Protein AF-A0A6C0U4X5-F1 (afdb_monomer)

Mean predicted aligned error: 3.73 Å

Sequence (97 aa):
MMIAQHCIDEAVTAVKRETVSPAAHRLLDYLLTNEAALTHEIARDCAIGNISAAANLVRPALQRHGLAIVADLPKPQIKNRFGELSMSHEWRLVRTR

Secondary structure (DSSP, 8-state):
--HHHHHHHHHHHHHHHH---HHHHHHHHHHHH-S-EEHHHHHHHHT-S-HHHHHHHHHHHHHHTTEEEEEE--SSPPB-TTSPBP-PPEEEEEE--

pLDDT: mean 92.97, std 8.02, range [54.34, 98.31]

Foldseek 3Di:
DPVVLVLLVVLLVVLCVVFPDLLLNLLSVVQSVDQKDKPVVSCVPSVHPDSPVSQVRSAVSQVVSQKHKDWAQD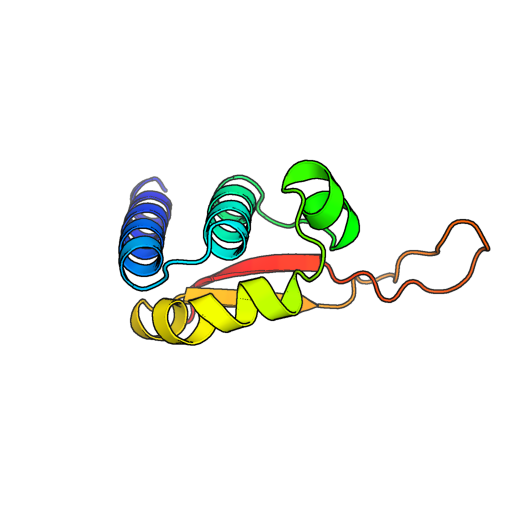VVFDADPVRHGDPITMIHIDGHD

Solvent-accessible surface area (backbone atoms only — not comparable to full-atom values): 5612 Å² total; per-residue (Å²): 132,63,68,68,54,54,55,50,56,52,45,51,55,52,38,52,72,78,43,90,52,68,55,33,45,42,51,50,58,49,38,74,77,29,82,59,46,40,49,66,55,49,28,64,78,54,70,34,96,52,62,68,63,28,49,60,68,47,44,69,49,30,49,77,64,39,29,42,78,49,72,42,74,48,86,76,64,51,59,43,102,86,70,44,82,44,88,56,30,36,35,30,63,42,78,46,132

Radius of gyration: 13.87 Å; Cα contacts (8 Å, |Δi|>4): 120; chains: 1; bounding box: 38×31×35 Å

Organism: NCBI:txid2708301

Structure (mmCIF, N/CA/C/O backbone):
data_AF-A0A6C0U4X5-F1
#
_entry.id   AF-A0A6C0U4X5-F1
#
loop_
_atom_site.group_PDB
_atom_site.id
_atom_site.type_symbol
_atom_site.label_atom_id
_atom_site.label_alt_id
_atom_site.label_comp_id
_atom_site.label_asym_id
_atom_site.label_entity_id
_atom_site.label_seq_id
_atom_site.pdbx_PDB_ins_code
_atom_site.Cartn_x
_atom_site.Cartn_y
_atom_site.Cartn_z
_atom_site.occupancy
_atom_site.B_iso_or_equiv
_atom_site.auth_seq_id
_atom_site.auth_comp_id
_atom_site.auth_asym_id
_atom_site.auth_atom_id
_atom_site.pdbx_PDB_model_num
ATOM 1 N N . MET A 1 1 ? -21.518 -12.144 2.895 1.00 54.34 1 MET A N 1
ATOM 2 C CA . MET A 1 1 ? -20.096 -11.748 2.785 1.00 54.34 1 MET A CA 1
ATOM 3 C C . MET A 1 1 ? -19.888 -10.227 2.609 1.00 54.34 1 MET A C 1
ATOM 5 O O . MET A 1 1 ? -18.817 -9.836 2.186 1.00 54.34 1 MET A O 1
ATOM 9 N N . MET A 1 2 ? -20.851 -9.354 2.970 1.00 61.56 2 MET A N 1
ATOM 10 C CA . MET A 1 2 ? -20.708 -7.878 2.873 1.00 61.56 2 MET A CA 1
ATOM 11 C C . MET A 1 2 ? -20.164 -7.212 4.151 1.00 61.56 2 MET A C 1
ATOM 13 O O . MET A 1 2 ? -19.459 -6.214 4.078 1.00 61.56 2 MET A O 1
ATOM 17 N N . ILE A 1 3 ? -20.441 -7.792 5.325 1.00 62.75 3 ILE A N 1
ATOM 18 C CA . ILE A 1 3 ? -20.061 -7.216 6.629 1.00 62.75 3 ILE A CA 1
ATOM 19 C C . ILE A 1 3 ? -18.531 -7.140 6.786 1.00 62.75 3 ILE A C 1
ATOM 21 O O . ILE A 1 3 ? -18.004 -6.179 7.333 1.00 62.75 3 ILE A O 1
ATOM 25 N N . ALA A 1 4 ? -17.798 -8.131 6.265 1.00 70.38 4 ALA A N 1
ATOM 26 C CA . ALA A 1 4 ? -16.344 -8.182 6.399 1.00 70.38 4 ALA A CA 1
ATOM 27 C C . ALA A 1 4 ? -15.626 -7.067 5.620 1.00 70.38 4 ALA A C 1
ATOM 29 O O . ALA A 1 4 ? -14.669 -6.502 6.146 1.00 70.38 4 ALA A O 1
ATOM 30 N N . GLN A 1 5 ? -16.093 -6.732 4.414 1.00 77.06 5 GLN A N 1
ATOM 31 C CA . GLN A 1 5 ? -15.510 -5.645 3.625 1.00 77.06 5 GLN A CA 1
ATOM 32 C C . GLN A 1 5 ? -15.833 -4.286 4.249 1.00 77.06 5 GLN A C 1
ATOM 34 O O . GLN A 1 5 ? -14.934 -3.481 4.459 1.00 77.06 5 GLN A O 1
ATOM 39 N N . HIS A 1 6 ? -17.086 -4.088 4.670 1.00 79.88 6 HIS A N 1
ATOM 40 C CA . HIS A 1 6 ? -17.519 -2.842 5.300 1.00 79.88 6 HIS A CA 1
ATOM 41 C C . HIS A 1 6 ? -16.679 -2.473 6.536 1.00 79.88 6 HIS A C 1
ATOM 43 O O . HIS A 1 6 ? -16.218 -1.342 6.654 1.00 79.88 6 HIS A O 1
ATOM 49 N N . CYS A 1 7 ? -16.383 -3.439 7.414 1.00 82.69 7 CYS A N 1
ATOM 50 C CA . CYS A 1 7 ? -15.517 -3.180 8.569 1.00 82.69 7 CYS A CA 1
ATOM 51 C C . CYS A 1 7 ? -14.063 -2.841 8.182 1.00 82.69 7 CYS A C 1
ATOM 53 O O . CYS A 1 7 ? -13.386 -2.142 8.931 1.00 82.69 7 CYS A O 1
ATOM 55 N N . ILE A 1 8 ? -13.552 -3.352 7.053 1.00 87.62 8 ILE A N 1
ATOM 56 C CA . ILE A 1 8 ? -12.203 -3.001 6.574 1.00 87.62 8 ILE A CA 1
ATOM 57 C C . ILE A 1 8 ? -12.206 -1.553 6.067 1.00 87.62 8 ILE A C 1
ATOM 59 O O . ILE A 1 8 ? -11.298 -0.795 6.402 1.00 87.62 8 ILE A O 1
ATOM 63 N N . ASP A 1 9 ? -13.242 -1.149 5.332 1.00 90.94 9 ASP A N 1
ATOM 64 C CA . ASP A 1 9 ? -13.376 0.212 4.804 1.00 90.94 9 ASP A CA 1
ATOM 65 C C . ASP A 1 9 ? -13.465 1.257 5.936 1.00 90.94 9 ASP A C 1
ATOM 67 O O . ASP A 1 9 ? -12.818 2.311 5.884 1.00 90.94 9 ASP A O 1
ATOM 71 N N . GLU A 1 10 ? -14.216 0.955 7.001 1.00 90.69 10 GLU A N 1
ATOM 72 C CA . GLU A 1 10 ? -14.302 1.800 8.201 1.00 90.69 10 GLU A CA 1
ATOM 73 C C . GLU A 1 10 ? -12.951 1.919 8.916 1.00 90.69 10 GLU A C 1
ATOM 75 O O . GLU A 1 10 ? -12.511 3.027 9.237 1.00 90.69 10 GLU A O 1
ATOM 80 N N . ALA A 1 11 ? -12.257 0.795 9.113 1.00 91.62 11 ALA A N 1
ATOM 81 C CA . ALA A 1 11 ? -10.936 0.771 9.732 1.00 91.62 11 ALA A CA 1
ATOM 82 C C . ALA A 1 11 ? -9.907 1.566 8.912 1.00 91.62 11 ALA A C 1
ATOM 84 O O . ALA A 1 11 ? -9.161 2.373 9.468 1.00 91.62 11 ALA A O 1
ATOM 85 N N . VAL A 1 12 ? -9.893 1.418 7.584 1.00 93.06 12 VAL A N 1
ATOM 86 C CA . VAL A 1 12 ? -9.014 2.212 6.712 1.00 93.06 12 VAL A CA 1
ATOM 87 C C . VAL A 1 12 ? -9.363 3.697 6.781 1.00 93.06 12 VAL A C 1
ATOM 89 O O . VAL A 1 12 ? -8.464 4.537 6.855 1.00 93.06 12 VAL A O 1
ATOM 92 N N . THR A 1 13 ? -10.649 4.043 6.835 1.00 94.94 13 THR A N 1
ATOM 93 C CA . THR A 1 13 ? -11.081 5.434 7.017 1.00 94.94 13 THR A CA 1
ATOM 94 C C . THR A 1 13 ? -10.573 6.014 8.338 1.00 94.94 13 THR A C 1
ATOM 96 O O . THR A 1 13 ? -10.119 7.160 8.360 1.00 94.94 13 THR A O 1
ATOM 99 N N . ALA A 1 14 ? -10.594 5.241 9.428 1.00 94.19 14 ALA A N 1
ATOM 100 C CA . ALA A 1 14 ? -10.031 5.654 10.712 1.00 94.19 14 ALA A CA 1
ATOM 101 C C . ALA A 1 14 ? -8.506 5.845 10.631 1.00 94.19 14 ALA A C 1
ATOM 103 O O . ALA A 1 14 ? -8.001 6.904 10.999 1.00 94.19 14 ALA A O 1
ATOM 104 N N . VAL A 1 15 ? -7.781 4.891 10.038 1.00 94.56 15 VAL A N 1
ATOM 105 C CA . VAL A 1 15 ? -6.323 4.972 9.835 1.00 94.56 15 VAL A CA 1
ATOM 106 C C . VAL A 1 15 ? -5.918 6.222 9.047 1.00 94.56 15 VAL A C 1
ATOM 108 O O . VAL A 1 15 ? -4.943 6.891 9.399 1.00 94.56 15 VAL A O 1
ATOM 111 N N . LYS A 1 16 ? -6.683 6.581 8.008 1.00 95.75 16 LYS A N 1
ATOM 112 C CA . LYS A 1 16 ? -6.456 7.797 7.208 1.00 95.75 16 LYS A CA 1
ATOM 113 C C . LYS A 1 16 ? -6.684 9.094 7.992 1.00 95.75 16 LYS A C 1
ATOM 115 O O . LYS A 1 16 ? -6.199 10.140 7.581 1.00 95.75 16 LYS A O 1
ATOM 120 N N . ARG A 1 17 ? -7.412 9.070 9.113 1.00 94.38 17 ARG A N 1
ATOM 121 C CA . ARG A 1 17 ? -7.536 10.237 10.009 1.00 94.38 17 ARG A CA 1
ATOM 122 C C . ARG A 1 17 ? -6.339 10.375 10.947 1.00 94.38 17 ARG A C 1
ATOM 124 O O . ARG A 1 17 ? -6.055 11.472 11.409 1.00 94.38 17 ARG A O 1
ATOM 131 N N . GLU A 1 18 ? -5.638 9.276 11.211 1.00 92.88 18 GLU A N 1
ATOM 132 C CA . GLU A 1 18 ? -4.460 9.227 12.085 1.00 92.88 18 GLU A CA 1
ATOM 133 C C . GLU A 1 18 ? -3.149 9.530 11.338 1.00 92.88 18 GLU A C 1
ATOM 135 O O . GLU A 1 18 ? -2.110 9.743 11.960 1.00 92.88 18 GLU A O 1
ATOM 140 N N . THR A 1 19 ? -3.183 9.555 10.003 1.00 91.25 19 THR A N 1
ATOM 141 C CA . THR A 1 19 ? -2.013 9.778 9.148 1.00 91.25 19 THR A CA 1
ATOM 142 C C . THR A 1 19 ? -2.265 10.972 8.230 1.00 91.25 19 THR A C 1
ATOM 144 O O . THR A 1 19 ? -3.344 11.118 7.682 1.00 91.25 19 THR A O 1
ATOM 147 N N . VAL A 1 20 ? -1.274 11.843 8.027 1.00 91.50 20 VAL A N 1
ATOM 148 C CA . VAL A 1 20 ? -1.412 13.018 7.133 1.00 91.50 20 VAL A CA 1
ATOM 149 C C . VAL A 1 20 ? -0.789 12.809 5.750 1.00 91.50 20 VAL A C 1
ATOM 151 O O . VAL A 1 20 ? -0.804 13.710 4.919 1.00 91.50 20 VAL A O 1
ATOM 154 N N . SER A 1 21 ? -0.210 11.634 5.490 1.00 95.94 21 SER A N 1
ATOM 155 C CA . SER A 1 21 ? 0.562 11.347 4.277 1.00 95.94 21 SER A CA 1
ATOM 156 C C . SER A 1 21 ? -0.341 11.012 3.085 1.00 95.94 21 SER A C 1
ATOM 158 O O . SER A 1 21 ? -0.939 9.931 3.060 1.00 95.94 21 SER A O 1
ATOM 160 N N . PRO A 1 22 ? -0.372 11.853 2.030 1.00 96.31 22 PRO A N 1
ATOM 161 C CA . PRO A 1 22 ? -1.182 11.575 0.847 1.00 96.31 22 PRO A CA 1
ATOM 162 C C . PRO A 1 22 ? -0.749 10.295 0.125 1.00 96.31 22 PRO A C 1
ATOM 164 O O . PRO A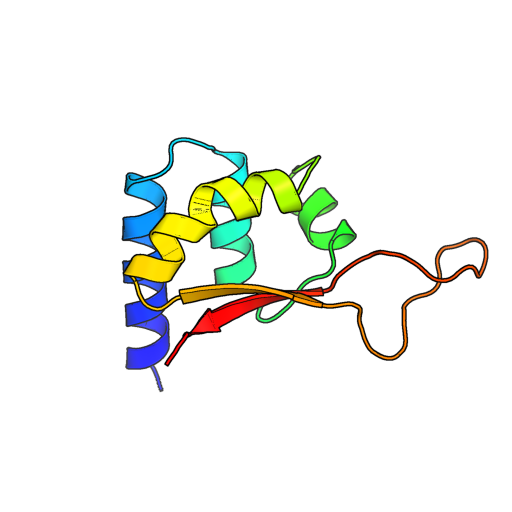 1 22 ? -1.582 9.594 -0.440 1.00 96.31 22 PRO A O 1
ATOM 167 N N . ALA A 1 23 ? 0.546 9.965 0.155 1.00 97.19 23 ALA A N 1
ATOM 168 C CA . ALA A 1 23 ? 1.060 8.730 -0.433 1.00 97.19 23 ALA A CA 1
ATOM 169 C C . ALA A 1 23 ? 0.548 7.494 0.319 1.00 97.19 23 ALA A C 1
ATOM 171 O O . ALA A 1 23 ? 0.126 6.527 -0.308 1.00 97.19 23 ALA A O 1
ATOM 172 N N . ALA A 1 24 ? 0.528 7.540 1.653 1.00 97.56 24 ALA A N 1
ATOM 173 C CA . ALA A 1 24 ? -0.002 6.438 2.447 1.00 97.56 24 ALA A CA 1
ATOM 174 C C . ALA A 1 24 ? -1.517 6.268 2.249 1.00 97.56 24 ALA A C 1
ATOM 176 O O . ALA A 1 24 ? -2.008 5.144 2.202 1.00 97.56 24 ALA A O 1
ATOM 177 N N . HIS A 1 25 ? -2.250 7.368 2.052 1.00 97.75 25 HIS A N 1
ATOM 178 C CA . HIS A 1 25 ? -3.680 7.318 1.737 1.00 97.75 25 HIS A CA 1
ATOM 179 C C . HIS A 1 25 ? -3.945 6.654 0.390 1.00 97.75 25 HIS A C 1
ATOM 181 O O . HIS A 1 25 ? -4.757 5.738 0.326 1.00 97.75 25 HIS A O 1
ATOM 187 N N . ARG A 1 26 ? -3.213 7.051 -0.659 1.00 97.94 26 ARG A N 1
ATOM 188 C CA . ARG A 1 26 ? -3.337 6.419 -1.980 1.00 97.94 26 ARG A CA 1
ATOM 189 C C . ARG A 1 26 ? -2.988 4.933 -1.939 1.00 97.94 26 ARG A C 1
ATOM 191 O O . ARG A 1 26 ? -3.683 4.146 -2.565 1.00 97.94 26 ARG A O 1
ATOM 198 N N . LEU A 1 27 ? -1.964 4.549 -1.172 1.00 98.06 27 LEU A N 1
ATOM 199 C CA . LEU 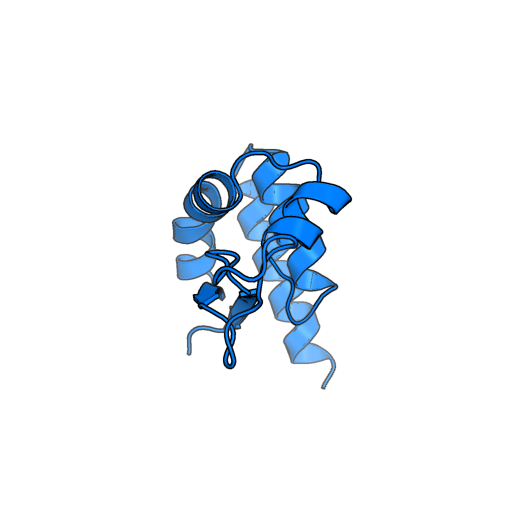A 1 27 ? -1.616 3.141 -0.969 1.00 98.06 27 LEU A CA 1
ATOM 200 C C . LEU A 1 27 ? -2.779 2.351 -0.350 1.00 98.06 27 LEU A C 1
ATOM 202 O O . LEU A 1 27 ? -3.114 1.281 -0.846 1.00 98.06 27 LEU A O 1
ATOM 206 N N . LEU A 1 28 ? -3.390 2.871 0.718 1.00 97.38 28 LEU A N 1
ATOM 207 C CA . LEU A 1 28 ? -4.521 2.212 1.376 1.00 97.38 28 LEU A CA 1
ATOM 208 C C . LEU A 1 28 ? -5.731 2.087 0.448 1.00 97.38 28 LEU A C 1
ATOM 210 O O . LEU A 1 28 ? -6.299 1.005 0.345 1.00 97.38 28 LEU A O 1
ATOM 214 N N . ASP A 1 29 ? -6.087 3.160 -0.259 1.00 96.75 29 ASP A N 1
ATOM 215 C CA . ASP A 1 29 ? -7.223 3.162 -1.189 1.00 96.75 29 ASP A CA 1
ATOM 216 C C . ASP A 1 29 ? -7.014 2.165 -2.342 1.00 96.75 29 ASP A C 1
ATOM 218 O O . ASP A 1 29 ? -7.939 1.468 -2.765 1.00 96.75 29 ASP A O 1
ATOM 222 N N . TYR A 1 30 ? -5.776 2.048 -2.823 1.00 97.62 30 TYR A N 1
ATOM 223 C CA . TYR A 1 30 ? -5.427 1.095 -3.868 1.00 97.62 30 TYR A CA 1
ATOM 224 C C . TYR A 1 30 ? -5.504 -0.351 -3.367 1.00 97.62 30 TYR A C 1
ATOM 226 O O . TYR A 1 30 ? -6.104 -1.193 -4.028 1.00 97.62 30 TYR A O 1
ATOM 234 N N . LEU A 1 31 ? -4.974 -0.648 -2.177 1.00 96.38 31 LEU A N 1
ATOM 235 C CA . LEU A 1 31 ? -5.020 -1.999 -1.598 1.00 96.38 31 LEU A CA 1
ATOM 236 C C . LEU A 1 31 ? -6.410 -2.406 -1.077 1.00 96.38 31 LEU A C 1
ATOM 238 O O . LEU A 1 31 ? -6.648 -3.587 -0.852 1.00 96.38 31 LEU A O 1
ATOM 242 N N . LEU A 1 32 ? -7.333 -1.460 -0.883 1.00 94.56 32 LEU A N 1
ATOM 243 C CA . LEU A 1 32 ? -8.744 -1.763 -0.610 1.00 94.56 32 LEU A CA 1
ATOM 244 C C . LEU A 1 32 ? -9.478 -2.303 -1.841 1.00 94.56 32 LEU A C 1
ATOM 246 O O . LEU A 1 32 ? -10.400 -3.102 -1.710 1.00 94.56 32 LEU A O 1
ATOM 250 N N . THR A 1 33 ? -9.096 -1.826 -3.026 1.00 93.94 33 THR A N 1
ATOM 251 C CA . THR A 1 33 ? -9.763 -2.147 -4.298 1.00 93.94 33 THR A CA 1
ATOM 252 C C . THR A 1 33 ? -9.037 -3.230 -5.094 1.00 93.94 33 THR A C 1
ATOM 254 O O . THR A 1 33 ? -9.619 -3.800 -6.013 1.00 93.94 33 T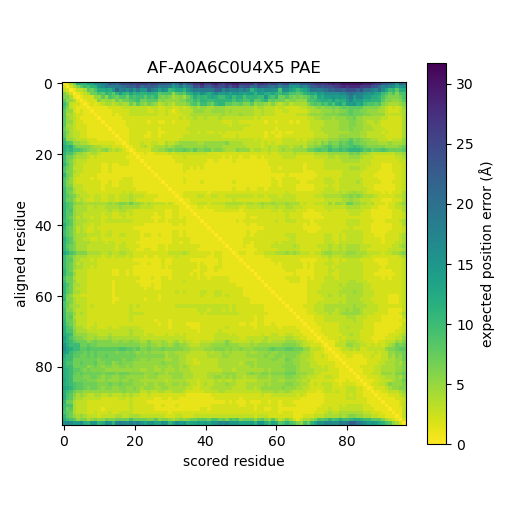HR A O 1
ATOM 257 N N . ASN A 1 34 ? -7.796 -3.547 -4.717 1.00 95.06 34 ASN A N 1
ATOM 258 C CA . ASN A 1 34 ? -6.971 -4.585 -5.320 1.00 95.06 34 ASN A CA 1
ATOM 259 C C . ASN A 1 34 ? -6.555 -5.588 -4.240 1.00 95.06 34 ASN A C 1
ATOM 261 O O . ASN A 1 34 ? -5.809 -5.235 -3.328 1.00 95.06 34 ASN A O 1
ATOM 265 N N . GLU A 1 35 ? -7.006 -6.843 -4.356 1.00 91.12 35 GLU A N 1
ATOM 266 C CA . GLU A 1 35 ? -6.694 -7.901 -3.378 1.00 91.12 35 GLU A CA 1
ATOM 267 C C . GLU A 1 35 ? -5.181 -8.111 -3.196 1.00 91.12 35 GLU A C 1
ATOM 269 O O . GLU A 1 35 ? -4.725 -8.421 -2.094 1.00 91.12 35 GLU A O 1
ATOM 274 N N . ALA A 1 36 ? -4.411 -7.921 -4.272 1.00 94.56 36 ALA A N 1
ATOM 275 C CA . ALA A 1 36 ? -2.957 -7.934 -4.298 1.00 94.56 36 ALA A CA 1
ATOM 276 C C . ALA A 1 36 ? -2.432 -7.047 -5.434 1.00 94.56 36 ALA A C 1
ATOM 278 O O . ALA A 1 36 ? -3.088 -6.919 -6.467 1.00 94.56 36 ALA A O 1
ATOM 279 N N . ALA A 1 37 ? -1.251 -6.453 -5.254 1.00 96.75 37 ALA A N 1
ATOM 280 C CA . ALA A 1 37 ? -0.587 -5.681 -6.303 1.00 96.75 37 ALA A CA 1
ATOM 281 C C . ALA A 1 37 ? 0.933 -5.644 -6.137 1.00 96.75 37 ALA A C 1
ATOM 283 O O . ALA A 1 37 ? 1.461 -5.606 -5.025 1.00 96.75 37 ALA A O 1
ATOM 284 N N . LEU A 1 38 ? 1.663 -5.605 -7.245 1.00 96.69 38 LEU A N 1
ATOM 285 C CA . LEU A 1 38 ? 3.117 -5.541 -7.244 1.00 96.69 38 LEU A CA 1
ATOM 286 C C . LEU A 1 38 ? 3.618 -4.121 -6.968 1.00 96.69 38 LEU A C 1
ATOM 288 O O . LEU A 1 38 ? 2.990 -3.129 -7.336 1.00 96.69 38 LEU A O 1
ATOM 292 N N . THR A 1 39 ? 4.818 -4.011 -6.387 1.00 97.00 39 THR A N 1
ATOM 293 C CA . THR A 1 39 ? 5.481 -2.728 -6.092 1.00 97.00 39 THR A CA 1
ATOM 294 C C . THR A 1 39 ? 5.424 -1.757 -7.275 1.00 97.00 39 THR A C 1
ATOM 296 O O . THR A 1 39 ? 5.166 -0.572 -7.082 1.00 97.00 39 THR A O 1
ATOM 299 N N . HIS A 1 40 ? 5.671 -2.239 -8.496 1.00 95.19 40 HIS A N 1
ATOM 300 C CA . HIS A 1 40 ? 5.721 -1.385 -9.682 1.00 95.19 40 HIS A CA 1
ATOM 301 C C . HIS A 1 40 ? 4.337 -0.911 -10.158 1.00 95.19 40 HIS A C 1
ATOM 303 O O . HIS A 1 40 ? 4.238 0.190 -10.694 1.00 95.19 40 HIS A O 1
ATOM 309 N N . GLU A 1 41 ? 3.284 -1.700 -9.940 1.00 96.62 41 GLU A N 1
ATOM 310 C CA . GLU A 1 41 ? 1.900 -1.328 -10.262 1.00 96.62 41 GLU A CA 1
ATOM 311 C C . GLU A 1 41 ? 1.441 -0.210 -9.329 1.00 96.62 41 GLU A C 1
ATOM 313 O O . GLU A 1 41 ? 1.033 0.851 -9.791 1.00 96.62 41 GLU A O 1
ATOM 318 N N . ILE A 1 42 ? 1.666 -0.383 -8.023 1.00 98.12 42 ILE A N 1
ATOM 319 C CA . ILE A 1 42 ? 1.378 0.638 -7.009 1.00 98.12 42 ILE A CA 1
ATOM 320 C C . ILE A 1 42 ? 2.190 1.910 -7.274 1.00 98.12 42 ILE A C 1
ATOM 322 O O . ILE A 1 42 ? 1.655 3.016 -7.220 1.00 98.12 42 ILE A O 1
ATOM 326 N N . ALA A 1 43 ? 3.490 1.780 -7.565 1.00 97.69 43 ALA A N 1
ATOM 327 C CA . ALA A 1 43 ? 4.343 2.933 -7.849 1.00 97.69 43 ALA A CA 1
ATOM 328 C C . ALA A 1 43 ? 3.795 3.766 -9.017 1.00 97.69 43 ALA A C 1
ATOM 330 O O . ALA A 1 43 ? 3.723 4.993 -8.913 1.00 97.69 43 ALA A O 1
ATOM 331 N N . ARG A 1 44 ? 3.398 3.088 -10.103 1.00 97.69 44 ARG A N 1
ATOM 332 C CA . ARG A 1 44 ? 2.851 3.692 -11.321 1.00 97.69 44 ARG A CA 1
ATOM 333 C C . ARG A 1 44 ? 1.479 4.313 -11.073 1.00 97.69 44 ARG A C 1
ATOM 335 O O . ARG A 1 44 ? 1.298 5.496 -11.344 1.00 97.69 44 ARG A O 1
ATOM 342 N N . ASP A 1 45 ? 0.539 3.539 -10.544 1.00 98.31 45 ASP A N 1
ATOM 343 C CA . ASP A 1 45 ? -0.876 3.916 -10.487 1.00 98.31 45 ASP A CA 1
ATOM 344 C C . ASP A 1 45 ? -1.165 4.892 -9.341 1.00 98.31 45 ASP A C 1
ATOM 346 O O . ASP A 1 45 ? -2.051 5.740 -9.442 1.00 98.31 45 ASP A O 1
ATOM 350 N N . CYS A 1 46 ? -0.391 4.824 -8.254 1.00 97.81 46 CYS A N 1
ATOM 351 C CA . CYS A 1 46 ? -0.550 5.709 -7.103 1.00 97.81 46 CYS A CA 1
ATOM 352 C C . CYS A 1 46 ? 0.455 6.866 -7.071 1.00 97.81 46 CYS A C 1
ATOM 354 O O . CYS A 1 46 ? 0.387 7.680 -6.147 1.00 97.81 46 CYS A O 1
ATOM 356 N N . ALA A 1 47 ? 1.409 6.945 -8.004 1.00 97.44 47 ALA A N 1
ATOM 357 C CA . ALA A 1 47 ? 2.509 7.913 -7.968 1.00 97.44 47 ALA A CA 1
ATOM 358 C C . ALA A 1 47 ? 3.206 7.949 -6.587 1.00 97.44 47 ALA A C 1
ATOM 360 O O . ALA A 1 47 ? 3.209 8.965 -5.878 1.00 97.44 47 ALA A O 1
ATOM 361 N N . ILE A 1 48 ? 3.741 6.798 -6.164 1.00 97.81 48 ILE A N 1
ATOM 362 C CA . ILE A 1 48 ? 4.446 6.623 -4.885 1.00 97.81 48 ILE A CA 1
ATOM 363 C C . ILE A 1 48 ? 5.877 6.168 -5.170 1.00 97.81 48 ILE A C 1
ATOM 365 O O . ILE A 1 48 ? 6.099 5.057 -5.636 1.00 97.81 48 ILE A O 1
ATOM 369 N N . GLY A 1 49 ? 6.862 7.011 -4.847 1.00 95.88 49 GLY A N 1
ATOM 370 C CA . GLY A 1 49 ? 8.277 6.685 -5.068 1.00 95.88 49 GLY A CA 1
ATOM 371 C C . GLY A 1 49 ? 8.845 5.653 -4.087 1.00 95.88 49 GLY A C 1
ATOM 372 O O . GLY A 1 49 ? 9.765 4.920 -4.430 1.00 95.88 49 GLY A O 1
ATOM 373 N N . ASN A 1 50 ? 8.301 5.574 -2.867 1.00 96.69 50 ASN A N 1
ATOM 374 C CA . ASN A 1 50 ? 8.733 4.614 -1.852 1.00 96.69 50 ASN A CA 1
ATOM 375 C C . ASN A 1 50 ? 7.524 4.010 -1.122 1.00 96.69 50 ASN A C 1
ATOM 377 O O . ASN A 1 50 ? 7.000 4.584 -0.165 1.00 96.69 50 ASN A O 1
ATOM 381 N N . ILE A 1 51 ? 7.085 2.841 -1.598 1.00 97.81 51 ILE A N 1
ATOM 382 C CA . ILE A 1 51 ? 5.914 2.125 -1.077 1.00 97.81 51 ILE A CA 1
ATOM 383 C C . ILE A 1 51 ? 6.154 1.662 0.363 1.00 97.81 51 ILE A C 1
ATOM 385 O O . ILE A 1 51 ? 5.277 1.828 1.206 1.00 97.81 51 ILE A O 1
ATOM 389 N N . SER A 1 52 ? 7.355 1.176 0.687 1.00 97.31 52 SER A N 1
ATOM 390 C CA . SER A 1 52 ? 7.695 0.750 2.050 1.00 97.31 52 SER A CA 1
ATOM 391 C C . SER A 1 52 ? 7.627 1.899 3.052 1.00 97.31 52 SER A C 1
ATOM 393 O O . SER A 1 52 ? 7.089 1.730 4.145 1.00 97.31 52 SER A O 1
ATOM 395 N N . ALA A 1 53 ? 8.120 3.085 2.683 1.00 97.44 53 ALA A N 1
ATOM 396 C CA . ALA A 1 53 ? 8.006 4.271 3.525 1.00 97.44 53 ALA A CA 1
ATOM 397 C C . ALA A 1 53 ? 6.536 4.664 3.738 1.00 97.44 53 ALA A C 1
ATOM 399 O O . ALA A 1 53 ? 6.132 4.895 4.874 1.00 97.44 53 ALA A O 1
ATOM 400 N N . ALA A 1 54 ? 5.722 4.672 2.675 1.00 97.62 54 ALA A N 1
ATOM 401 C CA . ALA A 1 54 ? 4.291 4.953 2.779 1.00 97.62 54 ALA A CA 1
ATOM 402 C C . ALA A 1 54 ? 3.561 3.935 3.677 1.00 97.62 54 ALA A C 1
ATOM 404 O O . ALA A 1 54 ? 2.794 4.331 4.552 1.00 97.62 54 ALA A O 1
ATOM 405 N N . ALA A 1 55 ? 3.850 2.641 3.522 1.00 97.81 55 ALA A N 1
ATOM 406 C CA . ALA A 1 55 ? 3.274 1.577 4.339 1.00 97.81 55 ALA A CA 1
ATOM 407 C C . ALA A 1 55 ? 3.661 1.706 5.821 1.00 97.81 55 ALA A C 1
ATOM 409 O O . ALA A 1 55 ? 2.822 1.521 6.701 1.00 97.81 55 ALA A O 1
ATOM 410 N N . ASN A 1 56 ? 4.916 2.056 6.117 1.00 97.44 56 ASN A N 1
ATOM 411 C CA . ASN A 1 56 ? 5.395 2.200 7.493 1.00 97.44 56 ASN A CA 1
ATOM 412 C C . ASN A 1 56 ? 4.716 3.345 8.253 1.00 97.44 56 ASN A C 1
ATOM 414 O O . ASN A 1 56 ? 4.580 3.247 9.470 1.00 97.44 56 ASN A O 1
ATOM 418 N N . LEU A 1 57 ? 4.242 4.385 7.559 1.00 97.19 57 LEU A N 1
ATOM 419 C CA . LEU A 1 57 ? 3.505 5.486 8.189 1.00 97.19 57 LEU A CA 1
ATOM 420 C C . LEU A 1 57 ? 2.148 5.038 8.747 1.00 97.19 57 LEU A C 1
ATOM 422 O O . LEU A 1 57 ? 1.747 5.494 9.811 1.00 97.19 57 LEU A O 1
ATOM 426 N N . VAL A 1 58 ? 1.458 4.130 8.053 1.00 96.25 58 VAL A N 1
ATOM 427 C CA . VAL A 1 58 ? 0.115 3.658 8.442 1.00 96.25 58 VAL A CA 1
ATOM 428 C C . VAL A 1 58 ? 0.144 2.364 9.250 1.00 96.25 58 VAL A C 1
ATOM 430 O O . VAL A 1 58 ? -0.837 2.029 9.910 1.00 96.25 58 VAL A O 1
ATOM 433 N N . ARG A 1 59 ? 1.266 1.634 9.236 1.00 96.06 59 ARG A N 1
ATOM 434 C CA . ARG A 1 59 ? 1.411 0.325 9.890 1.00 96.06 59 ARG A CA 1
ATOM 435 C C . ARG A 1 59 ? 1.015 0.332 11.378 1.00 96.06 59 ARG A C 1
ATOM 437 O O . ARG A 1 59 ? 0.254 -0.560 11.750 1.00 96.06 59 ARG A O 1
ATOM 444 N N . PRO A 1 60 ? 1.436 1.299 12.221 1.00 95.44 60 PRO A N 1
ATOM 445 C CA . PRO A 1 60 ? 1.035 1.309 13.629 1.00 95.44 60 PRO A CA 1
ATOM 446 C C . PRO A 1 60 ? -0.474 1.495 13.827 1.00 95.44 60 PRO A C 1
ATOM 448 O O . PRO A 1 60 ? -1.055 0.900 14.729 1.00 95.44 60 PRO A O 1
ATOM 451 N N . ALA A 1 61 ? -1.112 2.318 12.991 1.00 94.94 61 ALA A N 1
ATOM 452 C CA . ALA A 1 61 ? -2.551 2.551 13.057 1.00 94.94 61 ALA A CA 1
ATOM 453 C C . ALA A 1 61 ? -3.325 1.315 12.586 1.00 94.94 61 ALA A C 1
ATOM 455 O O . ALA A 1 61 ? -4.206 0.848 13.298 1.00 94.94 61 ALA A O 1
ATOM 456 N N . LEU A 1 62 ? -2.934 0.711 11.460 1.00 94.88 62 LEU A N 1
ATOM 457 C CA . LEU A 1 62 ? -3.531 -0.539 10.976 1.00 94.88 62 LEU A CA 1
ATOM 458 C C . LEU A 1 62 ? -3.523 -1.635 12.048 1.00 94.88 62 LEU A C 1
ATOM 460 O O . LEU A 1 62 ? -4.554 -2.260 12.279 1.00 94.88 62 LEU A O 1
ATOM 464 N N . GLN A 1 63 ? -2.400 -1.811 12.752 1.00 94.19 63 GLN A N 1
ATOM 465 C CA . GLN A 1 63 ? -2.280 -2.810 13.817 1.00 94.19 63 GLN A CA 1
ATOM 466 C C . GLN A 1 63 ? -3.294 -2.595 14.948 1.00 94.19 63 GLN A C 1
ATOM 468 O O . GLN A 1 63 ? -3.876 -3.564 15.428 1.00 94.19 63 GLN A O 1
ATOM 473 N N . ARG A 1 64 ? -3.551 -1.341 15.351 1.00 93.38 64 ARG A N 1
ATOM 474 C CA . ARG A 1 64 ? -4.575 -1.021 16.365 1.00 93.38 64 ARG A CA 1
ATOM 475 C C . ARG A 1 64 ? -5.987 -1.398 15.921 1.00 93.38 64 ARG A C 1
ATOM 477 O O . ARG A 1 64 ? -6.823 -1.689 16.768 1.00 93.38 64 ARG A O 1
ATOM 484 N N . HIS A 1 65 ? -6.229 -1.417 14.613 1.00 92.88 65 HIS A N 1
ATOM 485 C CA . HIS A 1 65 ? -7.512 -1.774 14.004 1.00 92.88 65 HIS A CA 1
ATOM 486 C C . HIS A 1 65 ? -7.567 -3.232 13.518 1.00 92.88 65 HIS A C 1
ATOM 488 O O . HIS A 1 65 ? -8.467 -3.595 12.764 1.00 92.88 65 HIS A O 1
ATOM 494 N N . GLY A 1 66 ? -6.615 -4.083 13.923 1.00 94.38 66 GLY A N 1
ATOM 495 C CA . GLY A 1 66 ? -6.599 -5.496 13.529 1.00 94.38 66 GLY A CA 1
ATOM 496 C C . GLY A 1 66 ? -6.324 -5.712 12.036 1.00 94.38 66 GLY A C 1
ATOM 497 O O . GLY A 1 66 ? -6.782 -6.691 11.445 1.00 94.38 66 GLY A O 1
ATOM 498 N N . LEU A 1 67 ? -5.588 -4.796 11.408 1.00 95.50 67 LEU A N 1
ATOM 499 C CA . LEU A 1 67 ? -5.172 -4.873 10.013 1.00 95.50 67 LEU A CA 1
ATOM 500 C C . LEU A 1 67 ? -3.645 -4.868 9.889 1.00 95.50 67 LEU A C 1
ATOM 502 O O . LEU A 1 67 ? -2.912 -4.352 10.734 1.00 95.50 67 LEU A O 1
ATOM 506 N N . ALA A 1 68 ? -3.150 -5.385 8.770 1.00 95.88 68 ALA A N 1
ATOM 507 C CA . ALA A 1 68 ? -1.754 -5.268 8.387 1.00 95.88 68 ALA A CA 1
ATOM 508 C C . ALA A 1 68 ? -1.601 -5.122 6.875 1.00 95.88 68 ALA A C 1
ATOM 510 O O . ALA A 1 68 ? -2.326 -5.736 6.098 1.00 95.88 68 ALA A O 1
ATOM 511 N N . ILE A 1 69 ? -0.589 -4.354 6.467 1.00 96.81 69 ILE A N 1
ATOM 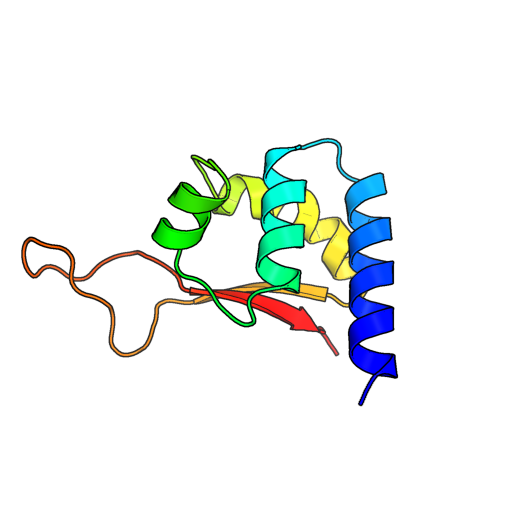512 C CA . ILE A 1 69 ? -0.039 -4.436 5.114 1.00 96.81 69 ILE A CA 1
ATOM 513 C C . ILE A 1 69 ? 1.102 -5.451 5.133 1.00 96.81 69 ILE A C 1
ATOM 515 O O . ILE A 1 69 ? 2.074 -5.298 5.890 1.00 96.81 69 ILE A O 1
ATOM 519 N N . VAL A 1 70 ? 0.989 -6.465 4.284 1.00 96.44 70 VAL A N 1
ATOM 520 C CA . VAL A 1 70 ? 2.035 -7.461 4.037 1.00 96.44 70 VAL A CA 1
ATOM 521 C C . VAL A 1 70 ? 2.690 -7.195 2.689 1.00 96.44 70 VAL A C 1
ATOM 523 O O . VAL A 1 70 ? 2.046 -6.688 1.773 1.00 96.44 70 VAL A O 1
ATOM 526 N N . ALA A 1 71 ? 3.981 -7.501 2.608 1.00 96.94 71 ALA A N 1
ATOM 527 C CA . ALA A 1 71 ? 4.787 -7.370 1.406 1.00 96.94 71 ALA A CA 1
ATOM 528 C C . ALA A 1 71 ? 5.651 -8.623 1.288 1.00 96.94 71 ALA A C 1
ATOM 530 O O . ALA A 1 71 ? 6.574 -8.808 2.081 1.00 96.94 71 ALA A O 1
ATOM 531 N N . ASP A 1 72 ? 5.344 -9.474 0.317 1.00 96.31 72 ASP A N 1
ATOM 532 C CA . ASP A 1 72 ? 6.020 -10.753 0.113 1.00 96.31 72 ASP A CA 1
ATOM 533 C C . ASP A 1 72 ? 6.664 -10.793 -1.272 1.00 96.31 72 ASP A C 1
ATOM 535 O O . ASP A 1 72 ? 6.166 -10.185 -2.218 1.00 96.31 72 ASP A O 1
ATOM 539 N N . LEU A 1 73 ? 7.768 -11.526 -1.429 1.00 95.31 73 LEU A N 1
ATOM 540 C CA . LEU A 1 73 ? 8.275 -11.815 -2.770 1.00 95.31 73 LEU A CA 1
ATOM 541 C C . LEU A 1 73 ? 7.336 -12.823 -3.452 1.00 95.31 73 LEU A C 1
ATOM 543 O O . LEU A 1 73 ? 7.091 -13.890 -2.873 1.00 95.31 73 LEU A O 1
ATOM 547 N N . PRO A 1 74 ? 6.842 -12.530 -4.670 1.00 93.06 74 PRO A N 1
ATOM 548 C CA . PRO A 1 74 ? 5.972 -13.445 -5.392 1.00 93.06 74 PRO A CA 1
ATOM 549 C C . PRO A 1 74 ? 6.687 -14.774 -5.663 1.00 93.06 74 PRO A C 1
ATOM 551 O O . PRO A 1 74 ? 7.915 -14.832 -5.804 1.00 93.06 74 PRO A O 1
ATOM 554 N N . LYS A 1 75 ? 5.911 -15.860 -5.719 1.00 90.88 75 LYS A N 1
ATOM 555 C CA . LYS A 1 75 ? 6.401 -17.215 -5.999 1.00 90.88 75 LYS A CA 1
ATOM 556 C C . LYS A 1 75 ? 5.653 -17.782 -7.215 1.00 90.88 75 LYS A C 1
ATOM 558 O O . LYS A 1 75 ? 4.462 -18.052 -7.084 1.00 90.88 75 LYS A O 1
ATOM 563 N N . PRO A 1 76 ? 6.321 -18.001 -8.366 1.00 90.75 76 PRO A N 1
ATOM 564 C CA . PRO A 1 76 ? 7.743 -17.752 -8.632 1.00 90.75 76 PRO A CA 1
ATOM 565 C C . PRO A 1 76 ? 8.090 -16.255 -8.665 1.00 90.75 76 PRO A C 1
ATOM 567 O O . PRO A 1 76 ? 7.238 -15.416 -8.949 1.00 90.75 76 PRO A O 1
ATOM 570 N N . GLN A 1 77 ? 9.357 -15.925 -8.392 1.00 93.75 77 GLN A N 1
ATOM 571 C CA . GLN A 1 77 ? 9.822 -14.540 -8.481 1.00 93.75 77 GLN A CA 1
ATOM 572 C C . GLN A 1 77 ? 9.758 -14.039 -9.924 1.00 93.75 77 GLN A C 1
ATOM 574 O O . GLN A 1 77 ? 10.122 -14.741 -10.871 1.00 93.75 77 GLN A O 1
ATOM 579 N N . ILE A 1 78 ? 9.320 -12.794 -10.071 1.00 92.75 78 ILE A N 1
ATOM 580 C CA . ILE A 1 78 ? 9.180 -12.134 -11.365 1.00 92.75 78 ILE A CA 1
ATOM 581 C C . ILE A 1 78 ? 10.564 -11.771 -11.886 1.00 92.75 78 ILE A C 1
ATOM 583 O O . ILE A 1 78 ? 11.403 -11.279 -11.134 1.00 92.75 78 ILE A O 1
ATOM 587 N N . LYS A 1 79 ? 10.800 -11.975 -13.181 1.00 94.12 79 LYS A N 1
ATOM 588 C CA . LYS A 1 79 ? 12.021 -11.509 -13.840 1.00 94.12 79 LYS A CA 1
ATOM 589 C C . LYS A 1 79 ? 11.842 -10.090 -14.367 1.00 94.12 79 LYS A C 1
ATOM 591 O O . LYS A 1 79 ? 10.781 -9.740 -14.878 1.00 94.12 79 LYS A O 1
ATOM 596 N N . ASN A 1 80 ? 12.879 -9.270 -14.250 1.00 91.44 80 ASN A N 1
ATOM 597 C CA . ASN A 1 80 ? 12.925 -7.964 -14.891 1.00 91.44 80 ASN A CA 1
ATOM 598 C C . ASN A 1 80 ? 13.162 -8.109 -16.411 1.00 91.44 80 ASN A C 1
ATOM 600 O O . ASN A 1 80 ? 13.389 -9.206 -16.926 1.00 91.44 80 ASN A O 1
ATOM 604 N N . ARG A 1 81 ? 13.145 -6.987 -17.142 1.00 92.62 81 ARG A N 1
ATOM 605 C CA . ARG A 1 81 ? 13.348 -6.971 -18.606 1.00 92.62 81 ARG A CA 1
ATOM 606 C C . ARG A 1 81 ? 14.721 -7.477 -19.073 1.00 92.62 81 ARG A C 1
ATOM 608 O O . ARG A 1 81 ? 14.893 -7.723 -20.259 1.00 92.62 81 ARG A O 1
ATOM 615 N N . PHE A 1 82 ? 15.686 -7.597 -18.164 1.00 95.75 82 PHE A N 1
ATOM 616 C CA . PHE A 1 82 ? 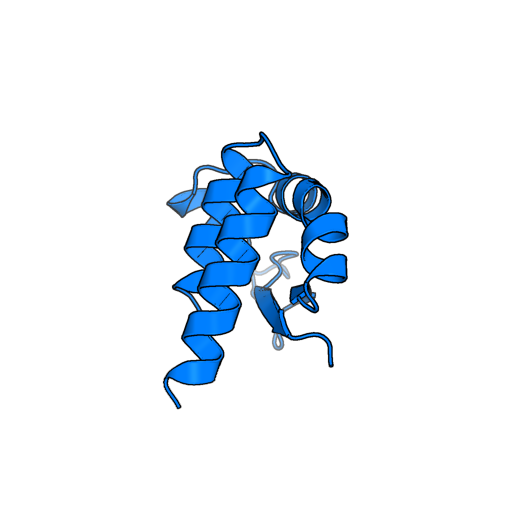17.025 -8.127 -18.419 1.00 95.75 82 PHE A CA 1
ATOM 617 C C . PHE A 1 82 ? 17.135 -9.622 -18.066 1.00 95.75 82 PHE A C 1
ATOM 619 O O . PHE A 1 82 ? 18.197 -10.215 -18.210 1.00 95.75 82 PHE A O 1
ATOM 626 N N . 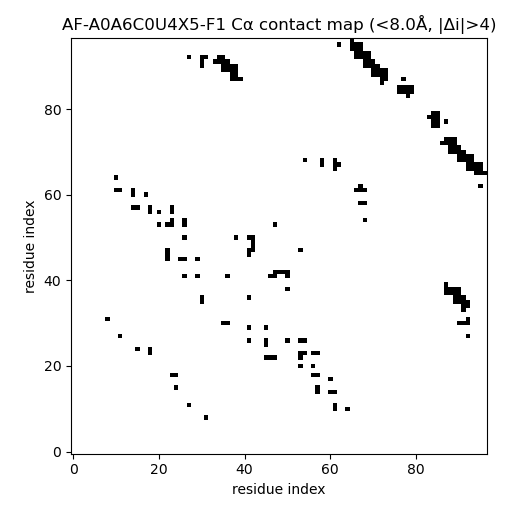GLY A 1 83 ? 16.037 -10.251 -17.625 1.00 93.56 83 GLY A N 1
ATOM 627 C CA . GLY A 1 83 ? 15.986 -11.667 -17.259 1.00 93.56 83 GLY A CA 1
ATOM 628 C C . GLY A 1 83 ? 16.431 -11.973 -15.826 1.00 93.56 83 GLY A C 1
ATOM 629 O O . GLY A 1 83 ? 16.447 -13.142 -15.435 1.00 93.56 83 GLY A O 1
ATOM 630 N N . GLU A 1 84 ? 16.753 -10.953 -15.035 1.00 96.25 84 GLU A N 1
ATOM 631 C CA . GLU A 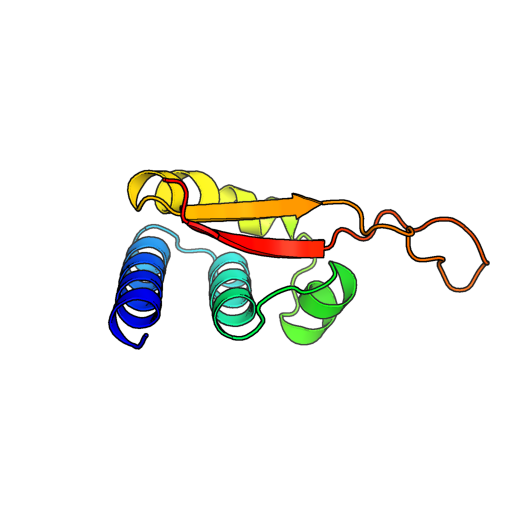1 84 ? 17.217 -11.085 -13.652 1.00 96.25 84 GLU A CA 1
ATOM 632 C C . GLU A 1 84 ? 16.028 -11.154 -12.688 1.00 96.25 84 GLU A C 1
ATOM 634 O O . GLU A 1 84 ? 14.958 -10.615 -12.973 1.00 96.25 84 GLU A O 1
ATOM 639 N N . LEU A 1 85 ? 16.201 -11.786 -11.526 1.00 95.38 85 LEU A N 1
ATOM 640 C CA . LEU A 1 85 ? 15.153 -11.838 -10.505 1.00 95.38 85 LEU A CA 1
ATOM 641 C C . LEU A 1 85 ? 14.868 -10.438 -9.944 1.00 95.38 85 LEU A C 1
ATOM 643 O O . LEU A 1 85 ? 15.772 -9.712 -9.535 1.00 95.38 85 LEU A O 1
ATOM 647 N N . SER A 1 86 ? 13.594 -10.061 -9.935 1.00 92.56 86 SER A N 1
ATOM 648 C CA . SER A 1 86 ? 13.127 -8.777 -9.431 1.00 92.56 86 SER A CA 1
ATOM 649 C C . SER A 1 86 ? 12.899 -8.823 -7.926 1.00 92.56 86 SER A C 1
ATOM 651 O O . SER A 1 86 ? 12.313 -9.764 -7.397 1.00 92.56 86 SER A O 1
ATOM 653 N N . MET A 1 87 ? 13.264 -7.730 -7.254 1.00 91.44 87 MET A N 1
ATOM 654 C CA . MET A 1 87 ? 12.916 -7.472 -5.852 1.00 91.44 87 MET A CA 1
ATOM 655 C C . MET A 1 87 ? 11.540 -6.796 -5.700 1.00 91.44 87 MET A C 1
ATOM 657 O O . MET A 1 87 ? 11.234 -6.218 -4.654 1.00 91.44 87 MET A O 1
ATOM 661 N N . SER A 1 88 ? 10.703 -6.815 -6.744 1.00 93.88 88 SER A N 1
ATOM 662 C CA . SER A 1 88 ? 9.319 -6.344 -6.657 1.00 93.88 88 SER A CA 1
ATOM 663 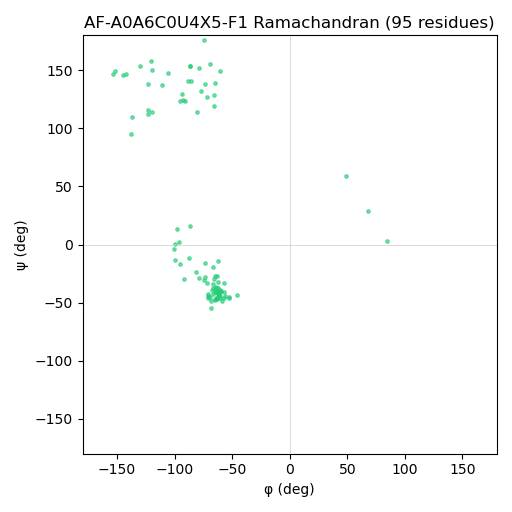C C . SER A 1 88 ? 8.531 -7.257 -5.722 1.00 93.88 88 SER A C 1
ATOM 665 O O . SER A 1 88 ? 8.398 -8.449 -5.986 1.00 93.88 88 SER A O 1
ATOM 667 N N . HIS A 1 89 ? 8.001 -6.681 -4.648 1.00 96.81 89 HIS A N 1
ATOM 668 C CA . HIS A 1 89 ? 7.137 -7.383 -3.709 1.00 96.81 89 HIS A CA 1
ATOM 669 C C . HIS A 1 89 ? 5.694 -7.311 -4.201 1.00 96.81 89 HIS A C 1
ATOM 671 O O . HIS A 1 89 ? 5.322 -6.376 -4.911 1.00 96.81 89 HIS A O 1
ATOM 677 N N . GLU A 1 90 ? 4.896 -8.289 -3.809 1.00 97.44 90 GLU A N 1
ATOM 678 C CA . GLU A 1 90 ? 3.445 -8.256 -3.871 1.00 97.44 90 GLU A CA 1
ATOM 679 C C . GLU A 1 90 ? 2.909 -7.758 -2.527 1.00 97.44 90 GLU A C 1
ATOM 681 O O . GLU A 1 90 ? 3.305 -8.239 -1.463 1.00 97.44 90 GLU A O 1
ATOM 686 N N . TRP A 1 91 ? 2.030 -6.766 -2.585 1.00 98.00 91 TRP A N 1
ATOM 687 C CA . TRP A 1 91 ? 1.478 -6.054 -1.445 1.00 98.00 91 TRP A CA 1
ATOM 688 C C . TRP A 1 91 ? 0.006 -6.380 -1.286 1.00 98.00 91 TRP A C 1
ATOM 690 O O . TRP A 1 91 ? -0.734 -6.404 -2.269 1.00 98.00 91 TRP A O 1
ATOM 700 N N . ARG A 1 92 ? -0.417 -6.608 -0.042 1.00 97.00 92 ARG A N 1
ATOM 701 C CA . ARG A 1 92 ? -1.805 -6.936 0.302 1.00 97.00 92 ARG A CA 1
ATOM 702 C C . ARG A 1 92 ? -2.196 -6.275 1.614 1.00 97.00 92 ARG A C 1
ATOM 704 O O . ARG A 1 92 ? -1.365 -6.155 2.521 1.00 97.00 92 ARG A O 1
ATOM 711 N N . LEU A 1 93 ? -3.463 -5.891 1.731 1.00 96.25 93 LEU A N 1
ATOM 712 C CA . LEU A 1 93 ? -4.079 -5.516 3.001 1.00 96.25 93 LEU A CA 1
ATOM 713 C C . LEU A 1 93 ? -4.795 -6.741 3.577 1.00 96.25 93 LEU A C 1
ATOM 715 O O . LEU A 1 93 ? -5.643 -7.338 2.922 1.00 96.25 93 LEU A O 1
ATOM 719 N N . VAL A 1 94 ? -4.450 -7.132 4.800 1.00 93.94 94 VAL A N 1
ATOM 720 C CA . VAL A 1 94 ? -4.986 -8.337 5.444 1.00 93.94 94 VAL A CA 1
ATOM 721 C C . VAL A 1 94 ? -5.500 -8.030 6.842 1.00 93.94 94 VAL A C 1
ATOM 723 O O . VAL A 1 94 ? -5.012 -7.122 7.514 1.00 93.94 94 VAL A O 1
ATOM 726 N N . ARG A 1 95 ? -6.462 -8.828 7.311 1.00 92.19 95 ARG A N 1
ATOM 727 C CA . ARG A 1 95 ? -6.851 -8.842 8.723 1.00 92.19 95 ARG A CA 1
ATOM 728 C C . ARG A 1 95 ? -5.821 -9.611 9.541 1.00 92.19 95 ARG A C 1
ATOM 730 O O . ARG A 1 95 ? -5.454 -10.733 9.192 1.00 92.19 95 ARG A O 1
ATOM 737 N N . THR A 1 96 ? -5.396 -9.027 10.649 1.00 86.56 96 THR A N 1
ATOM 738 C CA . THR A 1 96 ? -4.687 -9.732 11.715 1.00 86.56 96 THR A CA 1
ATOM 739 C C . THR A 1 96 ? -5.735 -10.187 12.721 1.00 86.56 96 THR A C 1
ATOM 741 O O . THR A 1 96 ? -6.547 -9.371 13.144 1.00 86.56 96 THR A O 1
ATOM 744 N N . ARG A 1 97 ? -5.764 -11.494 12.996 1.00 63.88 97 ARG A N 1
ATOM 745 C CA . ARG A 1 97 ? -6.774 -12.179 13.819 1.00 63.88 97 ARG A CA 1
ATOM 746 C C . ARG A 1 97 ? -7.117 -11.462 15.119 1.00 63.88 97 ARG A C 1
ATOM 748 O O . ARG A 1 97 ? -6.169 -10.958 15.757 1.00 63.88 97 ARG A O 1
#

Nearest PDB structures (foldseek):
  8gxs-assembly1_EA  TM=6.165E-01  e=4.946E-02  Homo sapiens
  6eu2-assembly1_O  TM=5.096E-01  e=6.266E-01  Saccharomyces cerevisiae S288C
  5iy6-assembly1_Q  TM=6.130E-01  e=3.191E+00  Homo sapiens
  9e8k-assembly1_V  TM=5.603E-01  e=2.159E+00  Homo sapiens
  6epc-assembly1_S  TM=4.789E-01  e=3.879E+00  Rattus norvegicus